Protein AF-A0A950WX39-F1 (afdb_monomer_lite)

pLDDT: mean 79.51, std 13.78, range [38.25, 97.81]

Sequence (120 aa):
MPGRAPGLHLADAGKEQAAAAAERLAKVKNVAAVYASPLERTRETVARTRRAAFAGDHYWGRPAPGFGDPGARVLILGLAPAAHGANRTGRVFTGDRSGDFLYAALHRRGLAALPTSTAR

Foldseek 3Di:
DPLVPPPDDDDPVRVVVVVVVVVVVVPDPPDPDDDDDRFVVLQVLLVPPDDPVCPVADWQSGDQDADDDPPDPDDDDDDDDDNQACRRQSHPLERDPSVLVVLLVCVVVVNHPDNHHYHD

Secondary structure (DSSP, 8-state):
-GGG-TT----HHHHHHHHHHHHHHTT-TT--------THHHHHHHHHH--GGGTTS----SPPPP-S-TT-S-----SS--TTTHHHHSSTT-SSHHHHHHHHHHHHTTS-SSS-----

Structure (mmCIF, N/CA/C/O backbone):
data_AF-A0A950WX39-F1
#
_entry.id   AF-A0A950WX39-F1
#
loop_
_atom_site.group_PDB
_atom_site.id
_atom_site.type_symbol
_atom_site.label_atom_id
_atom_site.label_alt_id
_atom_site.label_comp_id
_atom_site.label_asym_id
_atom_site.label_entity_id
_atom_site.label_seq_id
_atom_site.pdbx_PDB_ins_code
_atom_site.Cartn_x
_atom_site.Cartn_y
_atom_site.Cartn_z
_atom_site.occupancy
_atom_site.B_iso_or_equiv
_atom_site.auth_seq_id
_atom_site.auth_comp_id
_atom_site.auth_asym_id
_atom_site.auth_atom_id
_atom_site.pdbx_PDB_model_num
ATOM 1 N N . MET A 1 1 ? -10.837 -20.622 -12.554 1.00 38.25 1 MET A N 1
ATOM 2 C CA . MET A 1 1 ? -10.680 -19.169 -12.313 1.00 38.25 1 MET A CA 1
ATOM 3 C C . MET A 1 1 ? -9.251 -18.896 -11.848 1.00 38.25 1 MET A C 1
ATOM 5 O O . MET A 1 1 ? -8.796 -19.644 -10.990 1.00 38.25 1 MET A O 1
ATOM 9 N N . PRO A 1 2 ? -8.550 -17.888 -12.396 1.00 41.47 2 PRO A N 1
ATOM 10 C CA . PRO A 1 2 ? -7.083 -17.843 -12.427 1.00 41.47 2 PRO A CA 1
ATOM 11 C C . PRO A 1 2 ? -6.349 -17.775 -11.091 1.00 41.47 2 PRO A C 1
ATOM 13 O O . PRO A 1 2 ? -5.357 -18.457 -10.979 1.00 41.47 2 PRO A O 1
ATOM 16 N N . GLY A 1 3 ? -6.826 -17.105 -10.034 1.00 42.34 3 GLY A N 1
ATOM 17 C CA . GLY A 1 3 ? -6.150 -17.234 -8.721 1.00 42.34 3 GLY A CA 1
ATOM 18 C C . GLY A 1 3 ? -6.692 -18.340 -7.822 1.00 42.34 3 GLY A C 1
ATOM 19 O O . GLY A 1 3 ? -6.656 -18.236 -6.600 1.00 42.34 3 GLY A O 1
ATOM 20 N N . ARG A 1 4 ? -7.205 -19.395 -8.457 1.00 46.38 4 ARG A N 1
ATOM 21 C CA . ARG A 1 4 ? -7.122 -20.774 -7.967 1.00 46.38 4 ARG A CA 1
ATOM 22 C C . ARG A 1 4 ? -6.182 -21.587 -8.868 1.00 46.38 4 ARG A C 1
ATOM 24 O O . ARG A 1 4 ? -6.397 -22.788 -9.018 1.00 46.38 4 ARG A O 1
ATOM 31 N N . ALA A 1 5 ? -5.225 -20.936 -9.543 1.00 49.69 5 ALA A N 1
ATOM 32 C CA . ALA A 1 5 ? -4.236 -21.632 -10.350 1.00 49.69 5 ALA A CA 1
ATOM 33 C C . ALA A 1 5 ? -3.553 -22.683 -9.467 1.00 49.69 5 ALA A C 1
ATOM 35 O O . ALA A 1 5 ? -3.070 -22.349 -8.378 1.00 49.69 5 ALA A O 1
ATOM 36 N N . PRO A 1 6 ? -3.550 -23.955 -9.892 1.00 50.12 6 PRO A N 1
ATOM 37 C CA . PRO A 1 6 ? -2.869 -25.000 -9.151 1.00 50.12 6 PRO A CA 1
ATOM 38 C C . PRO A 1 6 ? -1.402 -24.614 -8.930 1.00 50.12 6 PRO A C 1
ATOM 40 O O . PRO A 1 6 ? -0.713 -24.229 -9.872 1.00 50.12 6 PRO A O 1
ATOM 43 N N . GLY A 1 7 ? -0.930 -24.701 -7.684 1.00 57.69 7 GLY A N 1
ATOM 44 C CA . GLY A 1 7 ? 0.476 -24.475 -7.338 1.00 57.69 7 GLY A CA 1
ATOM 45 C C . GLY A 1 7 ? 0.863 -23.041 -6.974 1.00 57.69 7 GLY A C 1
ATOM 46 O O . GLY A 1 7 ? 2.022 -22.826 -6.617 1.00 57.69 7 GLY A O 1
ATOM 47 N N . LEU A 1 8 ? -0.061 -22.066 -6.996 1.00 52.03 8 LEU A N 1
ATOM 48 C CA . LEU A 1 8 ? 0.227 -20.723 -6.492 1.00 52.03 8 LEU A CA 1
ATOM 49 C C . LEU A 1 8 ? -0.364 -20.476 -5.103 1.00 52.03 8 LEU A C 1
ATOM 51 O O . LEU A 1 8 ? -1.564 -20.269 -4.931 1.00 52.03 8 LEU A O 1
ATOM 55 N N . HIS A 1 9 ? 0.514 -20.452 -4.103 1.00 65.50 9 HIS A N 1
ATOM 56 C CA . HIS A 1 9 ? 0.145 -20.279 -2.703 1.00 65.50 9 HIS A CA 1
ATOM 57 C C . HIS A 1 9 ? 0.761 -19.009 -2.117 1.00 65.50 9 HIS A C 1
ATOM 59 O O . HIS A 1 9 ? 1.808 -18.532 -2.561 1.00 65.50 9 HIS A O 1
ATOM 65 N N . LEU A 1 10 ? 0.105 -18.459 -1.093 1.00 65.06 10 LEU A N 1
ATOM 66 C CA . LEU A 1 10 ? 0.738 -17.470 -0.228 1.00 65.06 10 LEU A CA 1
ATOM 67 C C . LEU A 1 10 ? 2.012 -18.080 0.373 1.00 65.06 10 LEU A C 1
ATOM 69 O O . LEU A 1 10 ? 1.999 -19.236 0.801 1.00 65.06 10 LEU A O 1
ATOM 73 N N . ALA A 1 11 ? 3.086 -17.293 0.437 1.00 68.62 11 ALA A N 1
ATOM 74 C CA . ALA A 1 11 ? 4.215 -17.604 1.312 1.00 68.62 11 ALA A CA 1
ATOM 75 C C . ALA A 1 11 ? 3.742 -17.629 2.777 1.00 68.62 11 ALA A C 1
ATOM 77 O O . ALA A 1 11 ? 2.691 -17.063 3.083 1.00 68.62 11 ALA A O 1
ATOM 78 N N . ASP A 1 12 ? 4.508 -18.228 3.687 1.00 79.00 12 ASP A N 1
ATOM 79 C CA . ASP A 1 12 ? 4.072 -18.399 5.082 1.00 79.00 12 ASP A CA 1
ATOM 80 C C . ASP A 1 12 ? 3.764 -17.063 5.774 1.00 79.00 12 ASP A C 1
ATOM 82 O O . ASP A 1 12 ? 2.671 -16.898 6.311 1.00 79.00 12 ASP A O 1
ATOM 86 N N . ALA A 1 13 ? 4.608 -16.045 5.576 1.00 72.25 13 ALA A N 1
ATOM 87 C CA . ALA A 1 13 ? 4.321 -14.677 6.020 1.00 72.25 13 ALA A CA 1
ATOM 88 C C . ALA A 1 13 ? 3.004 -14.114 5.440 1.00 72.25 13 ALA A C 1
ATOM 90 O O . ALA A 1 13 ? 2.274 -13.382 6.104 1.00 72.25 13 ALA A O 1
ATOM 91 N N . GLY A 1 14 ? 2.663 -14.468 4.197 1.00 71.00 14 GLY A N 1
ATOM 92 C CA . GLY A 1 14 ? 1.397 -14.073 3.575 1.00 71.00 14 GLY A CA 1
ATOM 93 C C . GLY A 1 14 ? 0.188 -14.785 4.188 1.00 71.00 14 GLY A C 1
ATOM 94 O O . GLY A 1 14 ? -0.875 -14.178 4.316 1.00 71.00 14 GLY A O 1
ATOM 95 N N . LYS A 1 15 ? 0.342 -16.052 4.598 1.00 76.06 15 LYS A N 1
ATOM 96 C CA . LYS A 1 15 ? -0.702 -16.805 5.310 1.00 76.06 15 LYS A CA 1
ATOM 97 C C . LYS A 1 15 ? -0.948 -16.214 6.698 1.00 76.06 15 LYS A C 1
ATOM 99 O O . LYS A 1 15 ? -2.102 -16.002 7.059 1.00 76.06 15 LYS A O 1
ATOM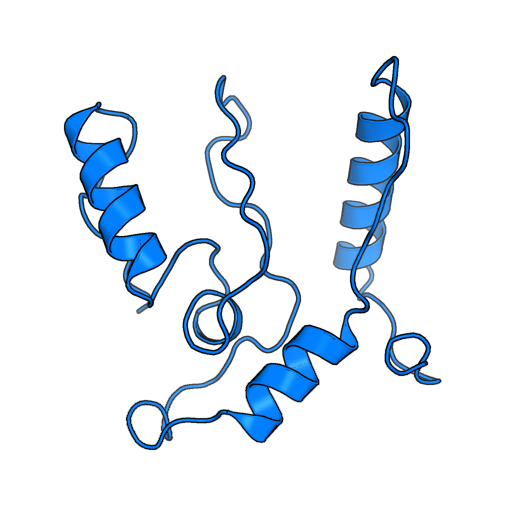 104 N N . GLU A 1 16 ? 0.114 -15.886 7.432 1.00 81.06 16 GLU A N 1
ATOM 105 C CA . GLU A 1 16 ? 0.030 -15.233 8.747 1.00 81.06 16 GLU A CA 1
ATOM 106 C C . GLU A 1 16 ? -0.671 -13.873 8.661 1.00 81.06 16 GLU A C 1
ATOM 108 O O . GLU A 1 16 ? -1.588 -13.582 9.429 1.00 81.06 16 GLU A O 1
ATOM 113 N N . GLN A 1 17 ? -0.307 -13.054 7.669 1.00 76.31 17 GLN A N 1
ATOM 114 C CA . GLN A 1 17 ? -0.963 -11.769 7.418 1.00 76.31 17 GLN A CA 1
ATOM 115 C C . GLN A 1 17 ? -2.452 -11.934 7.093 1.00 76.31 17 GLN A C 1
ATOM 117 O O . GLN A 1 17 ? -3.280 -11.179 7.609 1.00 76.31 17 GLN A O 1
ATOM 122 N N . ALA A 1 18 ? -2.806 -12.922 6.265 1.00 77.38 18 ALA A N 1
ATOM 123 C CA . ALA A 1 18 ? -4.196 -13.213 5.926 1.00 77.38 18 ALA A CA 1
ATOM 124 C C . ALA A 1 18 ? -5.004 -13.668 7.153 1.00 77.38 18 ALA A C 1
ATOM 126 O O . ALA A 1 18 ? -6.121 -13.189 7.355 1.00 77.38 18 ALA A O 1
ATOM 127 N N . ALA A 1 19 ? -4.432 -14.528 8.002 1.00 82.75 19 ALA A N 1
ATOM 128 C CA . ALA A 1 19 ? -5.058 -14.968 9.247 1.00 82.75 19 ALA A CA 1
ATOM 129 C C . ALA A 1 19 ? -5.297 -13.789 10.202 1.00 82.75 19 ALA A C 1
ATOM 131 O O . ALA A 1 19 ? -6.415 -13.574 10.669 1.00 82.75 19 ALA A O 1
ATOM 132 N N . ALA A 1 20 ? -4.286 -12.944 10.400 1.00 83.19 20 ALA A N 1
ATOM 133 C CA . ALA A 1 20 ? -4.404 -11.775 11.261 1.00 83.19 20 ALA A CA 1
ATOM 134 C C . ALA A 1 20 ? -5.416 -10.744 10.716 1.00 83.19 20 ALA A C 1
ATOM 136 O O . ALA A 1 20 ? -6.060 -10.026 11.484 1.00 83.19 20 ALA A O 1
ATOM 137 N N . ALA A 1 21 ? -5.562 -10.620 9.393 1.00 81.75 21 ALA A N 1
ATOM 138 C CA . ALA A 1 21 ? -6.609 -9.795 8.791 1.00 81.75 21 ALA A CA 1
ATOM 139 C C . ALA A 1 21 ? -8.004 -10.384 9.056 1.00 81.75 21 ALA A C 1
ATOM 141 O O . ALA A 1 21 ? -8.910 -9.648 9.448 1.00 81.75 21 ALA A O 1
ATOM 142 N N . ALA A 1 22 ? -8.161 -11.703 8.913 1.00 81.75 22 ALA A N 1
ATOM 143 C CA . ALA A 1 22 ? -9.415 -12.399 9.184 1.00 81.75 22 ALA A CA 1
ATOM 144 C C . ALA A 1 22 ? -9.858 -12.245 10.650 1.00 81.75 22 ALA A C 1
ATOM 146 O O . ALA A 1 22 ? -11.008 -11.889 10.898 1.00 81.75 22 ALA A O 1
ATOM 147 N N . GLU A 1 23 ? -8.950 -12.406 11.618 1.00 89.56 23 GLU A N 1
ATOM 148 C CA . GLU A 1 23 ? -9.256 -12.219 13.046 1.00 89.56 23 GLU A CA 1
ATOM 149 C C . GLU A 1 23 ? -9.737 -10.803 13.382 1.00 89.56 23 GLU A C 1
ATOM 151 O O . GLU A 1 23 ? -10.594 -10.611 14.247 1.00 89.56 23 GLU A O 1
ATOM 156 N N . ARG A 1 24 ? -9.185 -9.787 12.708 1.00 86.50 24 ARG A N 1
ATOM 157 C CA . ARG A 1 24 ? -9.615 -8.394 12.883 1.00 86.50 24 ARG A CA 1
ATOM 158 C C . ARG A 1 24 ? -10.983 -8.160 12.255 1.00 86.50 24 ARG A C 1
ATOM 160 O O . ARG A 1 24 ? -11.842 -7.562 12.896 1.00 86.50 24 ARG A O 1
ATOM 167 N N . LEU A 1 25 ? -11.195 -8.660 11.036 1.00 83.69 25 LEU A N 1
ATOM 168 C CA . LEU A 1 25 ? -12.468 -8.541 10.324 1.00 83.69 25 LEU A CA 1
ATOM 169 C C . LEU A 1 25 ? -13.607 -9.260 11.056 1.00 83.69 25 LEU A C 1
ATOM 171 O O . LEU A 1 25 ? -14.714 -8.735 11.097 1.00 83.69 25 LEU A O 1
ATOM 175 N N . ALA A 1 26 ? -13.334 -10.394 11.706 1.00 86.25 26 ALA A N 1
ATOM 176 C CA . ALA A 1 26 ? -14.321 -11.142 12.488 1.00 86.25 26 ALA A CA 1
ATOM 177 C C . ALA A 1 26 ? -14.909 -10.341 13.666 1.00 86.25 26 ALA A C 1
ATOM 179 O O . ALA A 1 26 ? -16.011 -10.631 14.127 1.00 86.25 26 ALA A O 1
ATOM 180 N N . LYS A 1 27 ? -14.193 -9.320 14.153 1.00 90.19 27 LYS A N 1
ATOM 181 C CA . LYS A 1 27 ? -14.650 -8.440 15.242 1.00 90.19 27 LYS A CA 1
ATOM 182 C C . LYS A 1 27 ? -15.511 -7.275 14.737 1.00 90.19 27 LYS A C 1
ATOM 184 O O . LYS A 1 27 ? -16.107 -6.565 15.548 1.00 90.19 27 LYS A O 1
ATOM 189 N N . VAL A 1 28 ? -15.580 -7.056 13.422 1.00 88.38 28 VAL A N 1
ATOM 190 C CA . VAL A 1 28 ? -16.356 -5.970 12.812 1.00 88.38 28 VAL A CA 1
ATOM 191 C C . VA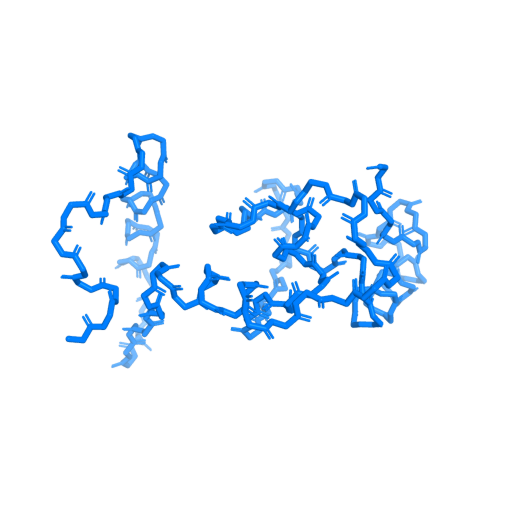L A 1 28 ? -17.822 -6.392 12.710 1.00 88.38 28 VAL A C 1
ATOM 193 O O . VAL A 1 28 ? -18.161 -7.366 12.043 1.00 88.38 28 VAL A O 1
ATOM 196 N N . LYS A 1 29 ? -18.714 -5.645 13.367 1.00 90.19 29 LYS A N 1
ATOM 197 C CA . LYS A 1 29 ? -20.165 -5.853 13.251 1.00 90.19 29 LYS A CA 1
ATOM 198 C C . LYS A 1 29 ? -20.675 -5.280 11.921 1.00 90.19 29 LYS A C 1
ATOM 200 O O . LYS A 1 29 ? -20.186 -4.246 11.477 1.00 90.19 29 LYS A O 1
ATOM 205 N N . ASN A 1 30 ? -21.693 -5.917 11.334 1.00 88.69 30 ASN A N 1
ATOM 206 C CA . ASN A 1 30 ? -22.392 -5.480 10.111 1.00 88.69 30 ASN A CA 1
ATOM 207 C C . ASN A 1 30 ? -21.570 -5.542 8.804 1.00 88.69 30 ASN A C 1
ATOM 209 O O . ASN A 1 30 ? -21.688 -4.664 7.949 1.00 88.69 30 ASN A O 1
ATOM 213 N N . VAL A 1 31 ? -20.758 -6.585 8.610 1.00 81.56 31 VAL A N 1
ATOM 214 C CA . VAL A 1 31 ? -20.096 -6.843 7.318 1.00 81.56 31 VAL A CA 1
ATOM 215 C C . VAL A 1 31 ? -21.039 -7.624 6.398 1.00 81.56 31 VAL A C 1
ATOM 217 O O . VAL A 1 31 ? -21.350 -8.778 6.672 1.00 81.56 31 VAL A O 1
ATOM 220 N N . ALA A 1 32 ? -21.479 -7.008 5.297 1.00 82.81 32 ALA A N 1
ATOM 221 C CA . ALA A 1 32 ? -22.370 -7.655 4.326 1.00 82.81 32 ALA A CA 1
ATOM 222 C C . ALA A 1 32 ? -21.646 -8.677 3.429 1.00 82.81 32 ALA A C 1
ATOM 224 O O . ALA A 1 32 ? -22.212 -9.709 3.080 1.00 82.81 32 ALA A O 1
ATOM 225 N N . ALA A 1 33 ? -20.395 -8.398 3.050 1.00 77.69 33 ALA A N 1
ATOM 226 C CA . ALA A 1 33 ? -19.558 -9.304 2.269 1.00 77.69 33 ALA A CA 1
ATOM 227 C C . ALA A 1 33 ? -18.072 -8.938 2.399 1.00 77.69 33 ALA A C 1
ATOM 229 O O . ALA A 1 33 ? -17.723 -7.774 2.594 1.00 77.69 33 ALA A O 1
ATOM 230 N N . VAL A 1 34 ? -17.199 -9.931 2.216 1.00 71.88 34 VAL A N 1
ATOM 231 C CA . VAL A 1 34 ? -15.755 -9.742 2.027 1.00 71.88 34 VAL A CA 1
ATOM 232 C C . VAL A 1 34 ? -15.402 -10.243 0.633 1.00 71.88 34 VAL A C 1
ATOM 234 O O . VAL A 1 34 ? -15.620 -11.410 0.316 1.00 71.88 34 VAL A O 1
ATOM 237 N N . TYR A 1 35 ? -14.855 -9.362 -0.204 1.00 62.69 35 TYR A N 1
ATOM 238 C CA . TYR A 1 35 ? -14.404 -9.712 -1.547 1.00 62.69 35 TYR A CA 1
ATOM 239 C C . TYR A 1 35 ? -12.894 -9.512 -1.654 1.00 62.69 35 TYR A C 1
ATOM 241 O O . TYR A 1 35 ? -12.389 -8.416 -1.422 1.00 62.69 35 TYR A O 1
ATOM 249 N N . ALA A 1 36 ? -12.173 -10.567 -2.027 1.00 68.00 36 ALA A N 1
ATOM 250 C CA . ALA A 1 36 ? -10.740 -10.514 -2.284 1.00 68.00 36 ALA A CA 1
ATOM 251 C C . ALA A 1 36 ? -10.472 -10.944 -3.727 1.00 68.00 36 ALA A C 1
ATOM 253 O O . ALA A 1 36 ? -10.891 -12.020 -4.160 1.00 68.00 36 ALA A O 1
ATOM 254 N N . SER A 1 37 ? -9.775 -10.099 -4.491 1.00 57.38 37 SER A N 1
ATOM 255 C CA . SER A 1 37 ? -9.357 -10.475 -5.840 1.00 57.38 37 SER A CA 1
ATOM 256 C C . SER A 1 37 ? -8.222 -11.503 -5.773 1.00 57.38 37 SER A C 1
ATOM 258 O O . SER A 1 37 ? -7.340 -11.356 -4.922 1.00 57.38 37 SER A O 1
ATOM 260 N N . PRO A 1 38 ? -8.173 -12.492 -6.676 1.00 62.59 38 PRO A N 1
ATOM 261 C CA . PRO A 1 38 ? -7.148 -13.522 -6.611 1.00 62.59 38 PRO A CA 1
ATOM 262 C C . PRO A 1 38 ? -5.739 -12.973 -6.904 1.00 62.59 38 PRO A C 1
ATOM 264 O O . PRO A 1 38 ? -5.586 -12.067 -7.724 1.00 62.59 38 PRO A O 1
ATOM 267 N N . LEU A 1 39 ? -4.712 -13.551 -6.268 1.00 58.53 39 LEU A N 1
ATOM 268 C CA . LEU A 1 39 ? -3.305 -13.123 -6.357 1.00 58.53 39 LEU A CA 1
ATOM 269 C C . LEU A 1 39 ? -2.763 -13.081 -7.794 1.00 58.53 39 LEU A C 1
ATOM 271 O O . LEU A 1 39 ? -1.994 -12.181 -8.117 1.00 58.53 39 LEU A O 1
ATOM 275 N N . GLU A 1 40 ? -3.198 -13.993 -8.671 1.00 58.97 40 GLU A N 1
ATOM 276 C CA . GLU A 1 40 ? -2.836 -14.015 -10.099 1.00 58.97 40 GLU A CA 1
ATOM 277 C C . GLU A 1 40 ? -3.113 -12.682 -10.802 1.00 58.97 40 GLU A C 1
ATOM 279 O O . GLU A 1 40 ? -2.345 -12.271 -11.668 1.00 58.97 40 GLU A O 1
ATOM 284 N N . ARG A 1 41 ? -4.179 -11.966 -10.408 1.00 61.44 41 ARG A N 1
ATOM 285 C CA . ARG A 1 41 ? -4.607 -10.740 -11.093 1.00 61.44 41 ARG A CA 1
ATOM 286 C C . ARG A 1 41 ? -3.517 -9.667 -11.051 1.00 61.44 41 ARG A C 1
ATOM 288 O O . ARG A 1 41 ? -3.388 -8.901 -12.004 1.00 61.44 41 ARG A O 1
ATOM 295 N N . THR A 1 42 ? -2.702 -9.614 -9.992 1.00 62.00 42 THR A N 1
ATOM 296 C CA . THR A 1 42 ? -1.567 -8.676 -9.928 1.00 62.00 42 THR A CA 1
ATOM 297 C C . THR A 1 42 ? -0.461 -9.070 -10.908 1.00 62.00 42 THR A C 1
ATOM 299 O O . THR A 1 42 ? 0.068 -8.202 -11.601 1.00 62.00 42 THR A O 1
ATOM 302 N N . ARG A 1 43 ? -0.169 -10.369 -11.053 1.00 61.16 43 ARG A N 1
ATOM 303 C CA . ARG A 1 43 ? 0.844 -10.900 -11.983 1.00 61.16 43 ARG A CA 1
ATOM 304 C C . ARG A 1 43 ? 0.429 -10.791 -13.444 1.00 61.16 43 ARG A C 1
ATOM 306 O O . ARG A 1 43 ? 1.226 -10.340 -14.259 1.00 61.16 43 ARG A O 1
ATOM 313 N N . GLU A 1 44 ? -0.813 -11.133 -13.766 1.00 64.50 44 GLU A N 1
ATOM 314 C CA . GLU A 1 44 ? -1.375 -11.021 -15.117 1.00 64.50 44 GLU A CA 1
ATOM 315 C C . GLU A 1 44 ? -1.430 -9.563 -15.579 1.00 64.50 44 GLU A C 1
ATOM 317 O O . GLU A 1 44 ? -1.065 -9.255 -16.716 1.00 64.50 44 GLU A O 1
ATOM 322 N N . THR A 1 45 ? -1.822 -8.652 -14.677 1.00 62.88 45 THR A N 1
ATOM 323 C CA . THR A 1 45 ? -1.809 -7.212 -14.955 1.00 62.88 45 THR A CA 1
ATOM 324 C C . THR A 1 45 ? -0.392 -6.762 -15.292 1.00 62.88 45 THR A C 1
ATOM 326 O O . THR A 1 45 ? -0.194 -6.142 -16.332 1.00 62.88 45 THR A O 1
ATOM 329 N N . VAL A 1 46 ? 0.609 -7.110 -14.474 1.00 63.72 46 VAL A N 1
ATOM 330 C CA . VAL A 1 46 ? 2.014 -6.745 -14.728 1.00 63.72 46 VAL A CA 1
ATOM 331 C C . VAL A 1 46 ? 2.528 -7.338 -16.037 1.00 63.72 46 VAL A C 1
ATOM 333 O O . VAL A 1 46 ? 3.096 -6.606 -16.843 1.00 63.72 46 VAL A O 1
ATOM 336 N N . ALA A 1 47 ? 2.313 -8.635 -16.272 1.00 61.28 47 ALA A N 1
ATOM 337 C CA . ALA A 1 47 ? 2.820 -9.339 -17.449 1.00 61.28 47 ALA A CA 1
ATOM 338 C C . ALA A 1 47 ? 2.290 -8.749 -18.764 1.00 61.28 47 ALA A C 1
ATOM 340 O O . ALA A 1 47 ? 3.034 -8.662 -19.736 1.00 61.28 47 ALA A O 1
ATOM 341 N N . ARG A 1 48 ? 1.028 -8.298 -18.790 1.00 59.84 48 ARG A N 1
ATOM 342 C CA . ARG A 1 48 ? 0.402 -7.729 -19.994 1.00 59.84 48 ARG A CA 1
ATOM 343 C C . ARG A 1 48 ? 0.645 -6.239 -20.201 1.00 59.84 48 ARG A C 1
ATOM 345 O O . ARG A 1 48 ? 0.488 -5.767 -21.321 1.00 59.84 48 ARG A O 1
ATOM 352 N N . THR A 1 49 ? 0.972 -5.490 -19.150 1.00 61.50 49 THR A N 1
ATOM 353 C CA . THR A 1 49 ? 0.986 -4.018 -19.220 1.00 61.50 49 THR A CA 1
ATOM 354 C C . THR A 1 49 ? 2.369 -3.394 -19.143 1.00 61.50 49 THR A C 1
ATOM 356 O O . THR A 1 49 ? 2.442 -2.171 -19.216 1.00 61.50 49 THR A O 1
ATOM 359 N N . ARG A 1 50 ? 3.465 -4.171 -19.021 1.00 67.69 50 ARG A N 1
ATOM 360 C CA . ARG A 1 50 ? 4.833 -3.620 -18.911 1.00 67.69 50 ARG A CA 1
ATOM 361 C C . ARG A 1 50 ? 5.067 -2.501 -19.930 1.00 67.69 50 ARG A C 1
ATOM 363 O O . ARG A 1 50 ? 5.000 -2.707 -21.138 1.00 67.69 50 ARG A O 1
ATOM 370 N N . ARG A 1 51 ? 5.348 -1.304 -19.416 1.00 76.56 51 ARG A N 1
ATOM 371 C CA . ARG A 1 51 ? 5.650 -0.122 -20.225 1.00 76.56 51 ARG A CA 1
ATOM 372 C C . ARG A 1 51 ? 7.142 -0.050 -20.508 1.00 76.56 51 ARG A C 1
ATOM 374 O O . ARG A 1 51 ? 7.937 -0.272 -19.601 1.00 76.56 51 ARG A O 1
ATOM 381 N N . ALA A 1 52 ? 7.501 0.363 -21.725 1.00 78.38 52 ALA A N 1
ATOM 382 C CA . ALA A 1 52 ? 8.892 0.577 -22.134 1.00 78.38 52 ALA A CA 1
ATOM 383 C C . ALA A 1 52 ? 9.652 1.521 -21.182 1.00 78.38 52 ALA A C 1
ATOM 385 O O . ALA A 1 52 ? 10.803 1.263 -20.852 1.00 78.38 52 ALA A O 1
ATOM 386 N N . ALA A 1 53 ? 8.972 2.546 -20.654 1.00 81.12 53 ALA A N 1
ATOM 387 C CA . ALA A 1 53 ? 9.526 3.480 -19.669 1.00 81.12 53 ALA A CA 1
ATOM 388 C C . ALA A 1 53 ? 9.997 2.821 -18.355 1.00 81.12 53 ALA A C 1
ATOM 390 O O . ALA A 1 53 ? 10.736 3.441 -17.604 1.00 81.12 53 ALA A O 1
ATOM 391 N N . PHE A 1 54 ? 9.571 1.585 -18.077 1.00 81.19 54 PHE A N 1
ATOM 392 C CA . PHE A 1 54 ? 9.931 0.811 -16.885 1.00 81.19 54 PHE A CA 1
ATOM 393 C C . PHE A 1 54 ? 10.540 -0.548 -17.262 1.00 81.19 54 PHE A C 1
ATOM 395 O O . PHE A 1 54 ? 10.422 -1.507 -16.504 1.00 81.19 54 PHE A O 1
ATOM 402 N N . ALA A 1 55 ? 11.111 -0.682 -18.464 1.00 80.31 55 ALA A N 1
ATOM 403 C CA . ALA A 1 55 ? 11.619 -1.964 -18.955 1.00 80.31 55 ALA A CA 1
ATOM 404 C C . ALA A 1 55 ? 12.795 -2.505 -18.120 1.00 80.31 55 ALA A C 1
ATOM 406 O O . ALA A 1 55 ? 12.943 -3.720 -18.009 1.00 80.31 55 ALA A O 1
ATOM 407 N N . GLY A 1 56 ? 13.594 -1.612 -17.525 1.00 81.69 56 GLY A N 1
ATOM 408 C CA . GLY A 1 56 ? 14.701 -1.962 -16.629 1.00 81.69 56 GLY A CA 1
ATOM 409 C C . GLY A 1 56 ? 14.294 -2.185 -15.170 1.00 81.69 56 GLY A C 1
ATOM 410 O O . GLY A 1 56 ? 15.115 -2.636 -14.376 1.00 81.69 56 GLY A O 1
ATOM 411 N N . ASP A 1 57 ? 13.044 -1.893 -14.803 1.00 83.06 57 ASP A N 1
ATOM 412 C CA . ASP A 1 57 ? 12.594 -1.989 -13.417 1.00 83.06 57 ASP A CA 1
ATOM 413 C C . ASP A 1 57 ? 12.327 -3.448 -13.035 1.00 83.06 57 ASP A C 1
ATOM 415 O O . ASP A 1 57 ? 11.634 -4.193 -13.740 1.00 83.06 57 ASP A O 1
ATOM 419 N N . HIS A 1 58 ? 12.780 -3.842 -11.846 1.00 83.31 58 HIS A N 1
ATOM 420 C CA . HIS A 1 58 ? 12.346 -5.092 -11.241 1.00 83.31 58 HIS A CA 1
ATOM 421 C C . HIS A 1 58 ? 10.966 -4.906 -10.595 1.00 83.31 58 HIS A C 1
ATOM 423 O O . HIS A 1 58 ? 10.828 -4.279 -9.547 1.00 83.31 58 HIS A O 1
ATOM 429 N N . TYR A 1 59 ? 9.925 -5.470 -11.208 1.00 83.75 59 TYR A N 1
ATOM 430 C CA . TYR A 1 59 ? 8.559 -5.349 -10.693 1.00 83.75 59 TYR A CA 1
ATOM 431 C C . TYR A 1 59 ? 8.350 -6.184 -9.428 1.00 83.75 59 TYR A C 1
ATOM 433 O O . TYR A 1 59 ? 8.735 -7.352 -9.373 1.00 83.75 59 TYR A O 1
ATOM 441 N N . TRP A 1 60 ? 7.639 -5.612 -8.454 1.00 85.50 60 TRP A N 1
ATOM 442 C CA . TRP A 1 60 ? 7.193 -6.326 -7.258 1.00 85.50 60 TRP A CA 1
ATOM 443 C C . TRP A 1 60 ? 6.334 -7.559 -7.584 1.00 85.50 60 TRP A C 1
ATOM 445 O O . TRP A 1 60 ? 6.616 -8.651 -7.093 1.00 85.50 60 TRP A O 1
ATOM 455 N N . GLY A 1 61 ? 5.293 -7.412 -8.418 1.00 77.06 61 GLY A N 1
ATOM 456 C CA . GLY A 1 61 ? 4.503 -8.538 -8.951 1.00 77.06 61 GLY A CA 1
ATOM 457 C C . GLY A 1 61 ? 3.852 -9.456 -7.898 1.00 77.06 61 GLY A C 1
ATOM 458 O O . GLY A 1 61 ? 3.592 -10.634 -8.161 1.00 77.06 61 GLY A O 1
ATOM 459 N N . ARG A 1 62 ? 3.631 -8.940 -6.687 1.00 74.94 62 ARG A N 1
ATOM 460 C CA . ARG A 1 62 ? 3.084 -9.636 -5.511 1.00 74.94 62 ARG A CA 1
ATOM 461 C C . ARG A 1 62 ? 2.043 -8.728 -4.832 1.00 74.94 62 ARG A C 1
ATOM 463 O O . ARG A 1 62 ? 1.942 -7.555 -5.196 1.00 74.94 62 ARG A O 1
ATOM 470 N N . PRO A 1 63 ? 1.262 -9.212 -3.849 1.00 74.31 63 PRO A N 1
ATOM 471 C CA . PRO A 1 63 ? 0.435 -8.335 -3.019 1.00 74.31 63 PRO A CA 1
ATOM 472 C C . PRO A 1 63 ? 1.261 -7.208 -2.418 1.00 74.31 63 PRO A C 1
ATOM 474 O O . PRO A 1 63 ? 2.315 -7.465 -1.839 1.00 74.31 63 PRO A O 1
ATOM 477 N N . ALA A 1 64 ? 0.804 -5.969 -2.570 1.00 79.19 64 ALA A N 1
ATOM 478 C CA . ALA A 1 64 ? 1.417 -4.843 -1.886 1.00 79.19 64 ALA A CA 1
ATOM 479 C C . ALA A 1 64 ? 0.984 -4.881 -0.408 1.00 79.19 64 ALA A C 1
ATOM 481 O O . ALA A 1 64 ? -0.224 -4.853 -0.150 1.00 79.19 64 ALA A O 1
ATOM 482 N N . PRO A 1 65 ? 1.917 -4.976 0.555 1.00 81.75 65 PRO A N 1
ATOM 483 C CA . PRO A 1 65 ? 1.571 -4.904 1.966 1.00 81.75 65 PRO A CA 1
ATOM 484 C C . PRO A 1 65 ? 0.989 -3.528 2.313 1.00 81.75 65 PRO A C 1
ATOM 486 O O . PRO A 1 65 ? 1.275 -2.523 1.655 1.00 81.75 65 PRO A O 1
ATOM 489 N N . GLY A 1 66 ? 0.190 -3.482 3.382 1.00 84.94 66 GLY A N 1
ATOM 490 C CA . GLY A 1 66 ? -0.187 -2.214 4.002 1.00 84.94 66 GLY A CA 1
ATOM 491 C C . GLY A 1 66 ? 1.055 -1.442 4.459 1.00 84.94 66 GLY A C 1
ATOM 492 O O . GLY A 1 66 ? 2.069 -2.038 4.821 1.00 84.94 66 GLY A O 1
ATOM 493 N N . PHE A 1 67 ? 0.979 -0.114 4.431 1.00 88.44 67 PHE A N 1
ATOM 494 C CA . PHE A 1 67 ? 2.069 0.781 4.813 1.00 88.44 67 PHE A CA 1
ATOM 495 C C . PHE A 1 67 ? 1.527 1.908 5.692 1.00 88.44 67 PHE A C 1
ATOM 497 O O . PHE A 1 67 ? 0.478 2.472 5.383 1.00 88.44 67 PHE A O 1
ATOM 504 N N . GLY A 1 68 ? 2.252 2.248 6.755 1.00 89.81 68 GLY A N 1
ATOM 505 C CA . GLY A 1 68 ? 1.904 3.336 7.663 1.00 89.81 68 GLY A CA 1
ATOM 506 C C . GLY A 1 68 ? 2.266 3.027 9.111 1.00 89.81 68 GLY A C 1
ATOM 507 O O . GLY A 1 68 ? 2.891 2.009 9.405 1.00 89.81 68 GLY A O 1
ATOM 508 N N . ASP A 1 69 ? 1.860 3.925 10.002 1.00 88.25 69 ASP A N 1
ATOM 509 C CA . ASP A 1 69 ? 1.990 3.762 11.448 1.00 88.25 69 ASP A CA 1
ATOM 510 C C . ASP A 1 69 ? 0.991 2.699 11.960 1.00 88.25 69 ASP A C 1
ATOM 512 O O . ASP A 1 69 ? -0.215 2.853 11.743 1.00 88.25 69 ASP A O 1
ATOM 516 N N . PRO A 1 70 ? 1.439 1.633 12.650 1.00 85.56 70 PRO A N 1
ATOM 517 C CA . PRO A 1 70 ? 0.546 0.661 13.285 1.00 85.56 70 PRO A CA 1
ATOM 518 C C . PRO A 1 70 ? -0.435 1.273 14.302 1.00 85.56 70 PRO A C 1
ATOM 520 O O . PRO A 1 70 ? -1.485 0.684 14.556 1.00 85.56 70 PRO A O 1
ATOM 523 N N . GLY A 1 71 ? -0.107 2.437 14.876 1.00 83.44 71 GLY A N 1
ATOM 524 C CA . GLY A 1 71 ? -0.957 3.221 15.776 1.00 83.44 71 GLY A CA 1
ATOM 525 C C . GLY A 1 71 ? -1.862 4.244 15.076 1.00 83.44 71 GLY A C 1
ATOM 526 O O . GLY A 1 71 ? -2.518 5.039 15.754 1.00 83.44 71 GLY A O 1
ATOM 527 N N . ALA A 1 72 ? -1.912 4.255 13.738 1.00 86.94 72 ALA A N 1
ATOM 528 C CA . ALA A 1 72 ? -2.673 5.242 12.982 1.00 86.94 72 ALA A CA 1
ATOM 529 C C . ALA A 1 72 ? -4.167 5.242 13.348 1.00 86.94 72 ALA A C 1
ATOM 531 O O . ALA A 1 72 ? -4.835 4.211 13.416 1.00 86.94 72 ALA A O 1
ATOM 532 N N . ARG A 1 73 ? -4.724 6.447 13.513 1.00 87.75 73 ARG A N 1
ATOM 533 C CA . ARG A 1 73 ? -6.156 6.666 13.785 1.00 87.75 73 ARG A CA 1
ATOM 534 C C . ARG A 1 73 ? -7.014 6.747 12.520 1.00 87.75 73 ARG A 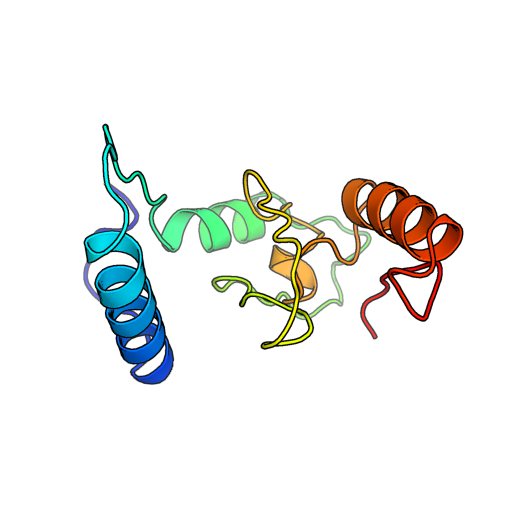C 1
ATOM 536 O O . ARG A 1 73 ? -8.235 6.802 12.622 1.00 87.75 73 ARG A O 1
ATOM 543 N N . VAL A 1 74 ? -6.382 6.775 11.348 1.00 84.25 74 VAL A N 1
ATOM 544 C CA . VAL A 1 74 ? -7.027 6.884 10.035 1.00 84.25 74 VAL A CA 1
ATOM 545 C C . VAL A 1 74 ? -6.487 5.782 9.131 1.00 84.25 74 VAL A C 1
ATOM 547 O O . VAL A 1 74 ? -5.274 5.626 9.005 1.00 84.25 74 VAL A O 1
ATOM 550 N N . LEU A 1 75 ? -7.392 5.048 8.480 1.00 87.38 75 LEU A N 1
ATOM 551 C CA . LEU A 1 75 ? -7.066 4.041 7.474 1.00 87.38 75 LEU A CA 1
ATOM 552 C C . LEU A 1 75 ? -7.481 4.545 6.091 1.00 87.38 75 LEU A C 1
ATOM 554 O O . LEU A 1 75 ? -8.638 4.903 5.878 1.00 87.38 75 LEU A O 1
ATOM 558 N N . ILE A 1 76 ? -6.546 4.522 5.143 1.00 88.56 76 ILE A N 1
ATOM 559 C CA . ILE A 1 76 ? -6.819 4.820 3.736 1.00 88.56 76 ILE A CA 1
ATOM 560 C C . ILE A 1 76 ? -6.816 3.504 2.972 1.00 88.56 76 ILE A C 1
ATOM 562 O O . ILE A 1 76 ? -5.770 2.880 2.789 1.00 88.56 76 ILE A O 1
ATOM 566 N N . LEU A 1 77 ? -8.000 3.081 2.536 1.00 86.38 77 LEU A N 1
ATOM 567 C CA . LEU A 1 77 ? -8.184 1.851 1.779 1.00 86.38 77 LEU A CA 1
ATOM 568 C C . LEU A 1 77 ? -8.312 2.171 0.288 1.00 86.38 77 LEU A C 1
ATOM 570 O O . LEU A 1 77 ? -9.251 2.839 -0.139 1.00 86.38 77 LEU A O 1
ATOM 574 N N . GLY A 1 78 ? -7.347 1.703 -0.502 1.00 81.19 78 GLY A N 1
ATOM 575 C CA . GLY A 1 78 ? -7.369 1.826 -1.960 1.00 81.19 78 GLY A CA 1
ATOM 576 C C . GLY A 1 78 ? -8.187 0.717 -2.620 1.00 81.19 78 GLY A C 1
ATOM 577 O O . GLY A 1 78 ? -8.380 -0.347 -2.039 1.00 81.19 78 GLY A O 1
ATOM 578 N N . LEU A 1 79 ? -8.629 0.951 -3.860 1.00 80.12 79 LEU A N 1
ATOM 579 C CA . LEU A 1 79 ? -9.420 -0.024 -4.618 1.00 80.12 79 LEU A CA 1
ATOM 580 C C . LEU A 1 79 ? -8.595 -1.253 -5.031 1.00 80.12 79 LEU A C 1
ATOM 582 O O . LEU A 1 79 ? -8.964 -2.387 -4.743 1.00 80.12 79 LEU A O 1
ATOM 586 N N . ALA A 1 80 ? -7.493 -1.027 -5.745 1.00 76.38 80 ALA A N 1
ATOM 587 C CA . ALA A 1 80 ? -6.579 -2.067 -6.197 1.00 76.38 80 ALA A CA 1
ATOM 588 C C . ALA A 1 80 ? -5.204 -1.457 -6.521 1.00 76.38 80 ALA A C 1
ATOM 590 O O . ALA A 1 80 ? -5.131 -0.281 -6.890 1.00 76.38 80 ALA A O 1
ATOM 591 N N . PRO A 1 81 ? -4.115 -2.238 -6.431 1.00 77.00 81 PRO A N 1
ATOM 592 C CA . PRO A 1 81 ? -2.802 -1.808 -6.896 1.00 77.00 81 PRO A CA 1
ATOM 593 C C . PRO A 1 81 ? -2.813 -1.406 -8.377 1.00 77.00 81 PRO A C 1
ATOM 595 O O . PRO A 1 81 ? -3.252 -2.176 -9.234 1.00 77.00 81 PRO A O 1
ATOM 598 N N . ALA A 1 82 ? -2.267 -0.231 -8.697 1.00 81.31 82 ALA A N 1
ATOM 599 C CA . ALA A 1 82 ? -2.027 0.147 -10.084 1.00 81.31 82 ALA A CA 1
ATOM 600 C C . ALA A 1 82 ? -0.914 -0.715 -10.697 1.00 81.31 82 ALA A C 1
ATOM 602 O O . ALA A 1 82 ? 0.090 -1.010 -10.043 1.00 81.31 82 ALA A O 1
ATOM 603 N N . ALA A 1 83 ? -1.056 -1.042 -11.985 1.00 79.31 83 ALA A N 1
ATOM 604 C CA . ALA A 1 83 ? -0.120 -1.876 -12.742 1.00 79.31 83 ALA A CA 1
ATOM 605 C C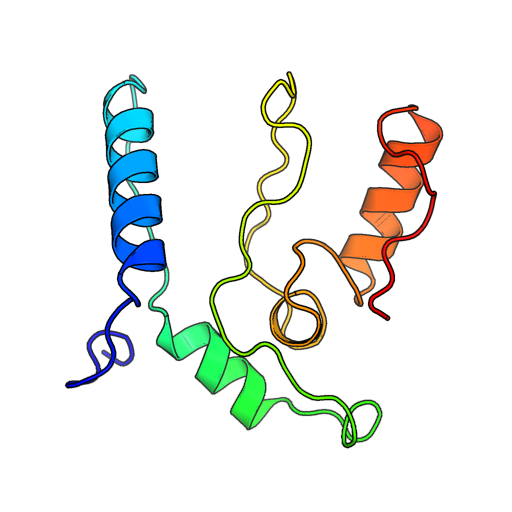 . ALA A 1 83 ? 1.347 -1.410 -12.661 1.00 79.31 83 ALA A C 1
ATOM 607 O O . ALA A 1 83 ? 2.249 -2.233 -12.520 1.00 79.31 83 ALA A O 1
ATOM 608 N N . HIS A 1 84 ? 1.571 -0.093 -12.705 1.00 84.88 84 HIS A N 1
ATOM 609 C CA . HIS A 1 84 ? 2.898 0.538 -12.648 1.00 84.88 84 HIS A CA 1
ATOM 610 C C . HIS A 1 84 ? 3.139 1.349 -11.372 1.00 84.88 84 HIS A C 1
ATOM 612 O O . HIS A 1 84 ? 4.162 2.022 -11.270 1.00 84.88 84 HIS A O 1
ATOM 618 N N . GLY A 1 85 ? 2.205 1.295 -10.424 1.00 88.19 85 GLY A N 1
ATOM 619 C CA . GLY A 1 85 ? 2.368 1.859 -9.091 1.00 88.19 85 GLY A CA 1
ATOM 620 C C . GLY A 1 85 ? 2.819 0.768 -8.135 1.00 88.19 85 GLY A C 1
ATOM 621 O O . GLY A 1 85 ? 3.869 0.162 -8.328 1.00 88.19 85 GLY A O 1
ATOM 622 N N . ALA A 1 86 ? 1.975 0.438 -7.162 1.00 88.06 86 ALA A N 1
ATOM 623 C CA . ALA A 1 86 ? 2.263 -0.571 -6.142 1.00 88.06 86 ALA A CA 1
ATOM 624 C C . ALA A 1 86 ? 2.638 -1.965 -6.697 1.00 88.06 86 ALA A C 1
ATOM 626 O O . ALA A 1 86 ? 3.436 -2.664 -6.078 1.00 88.06 86 ALA A O 1
ATOM 627 N N . ASN A 1 87 ? 2.147 -2.371 -7.877 1.00 85.94 87 ASN A N 1
ATOM 628 C CA . ASN A 1 87 ? 2.578 -3.635 -8.500 1.00 85.94 87 ASN A CA 1
ATOM 629 C C . ASN A 1 87 ? 4.014 -3.600 -9.047 1.00 85.94 87 ASN A C 1
ATOM 631 O O . ASN A 1 87 ? 4.624 -4.655 -9.227 1.00 85.94 87 ASN A O 1
ATOM 635 N N . ARG A 1 88 ? 4.550 -2.407 -9.319 1.00 88.25 88 ARG A N 1
ATOM 636 C CA . ARG A 1 88 ? 5.949 -2.193 -9.698 1.00 88.25 88 ARG A CA 1
ATOM 637 C C . ARG A 1 88 ? 6.804 -1.943 -8.462 1.00 88.25 88 ARG A C 1
ATOM 639 O O . ARG A 1 88 ? 7.806 -2.616 -8.287 1.00 88.25 88 ARG A O 1
ATOM 646 N N . THR A 1 89 ? 6.364 -1.037 -7.593 1.00 89.81 89 THR A N 1
ATOM 647 C CA . THR A 1 89 ? 7.151 -0.492 -6.478 1.00 89.81 89 THR A CA 1
ATOM 648 C C . THR A 1 89 ? 7.059 -1.291 -5.180 1.00 89.81 89 THR A C 1
ATOM 650 O O . THR A 1 89 ? 7.888 -1.117 -4.295 1.00 89.81 89 THR A O 1
ATOM 653 N N . GLY A 1 90 ? 6.034 -2.129 -5.021 1.00 87.88 90 GLY A N 1
ATOM 654 C CA . GLY A 1 90 ? 5.791 -2.898 -3.799 1.00 87.88 90 GLY A CA 1
ATOM 655 C C . GLY A 1 90 ? 5.229 -2.096 -2.626 1.00 87.88 90 GLY A C 1
ATOM 656 O O . GLY A 1 90 ? 4.954 -2.681 -1.583 1.00 87.88 90 GLY A O 1
ATOM 657 N N . ARG A 1 91 ? 4.996 -0.787 -2.782 1.00 90.69 91 ARG A N 1
ATOM 658 C CA . ARG A 1 91 ? 4.393 0.065 -1.747 1.00 90.69 91 ARG A CA 1
ATOM 659 C C . ARG A 1 91 ? 3.064 0.627 -2.240 1.00 90.69 91 ARG A C 1
ATOM 661 O O . ARG A 1 91 ? 2.979 1.158 -3.347 1.00 90.69 91 ARG A O 1
ATOM 668 N N . VAL A 1 92 ? 2.012 0.507 -1.427 1.00 90.50 92 VAL A N 1
ATOM 669 C CA . VAL A 1 92 ? 0.697 1.092 -1.738 1.00 90.50 92 VAL A CA 1
ATOM 670 C C . VAL A 1 92 ? 0.831 2.590 -2.038 1.00 90.50 92 VAL A C 1
ATOM 672 O O . VAL A 1 92 ? 1.673 3.271 -1.452 1.00 90.50 92 VAL A O 1
ATOM 675 N N . PHE A 1 93 ? 0.045 3.093 -2.995 1.00 93.12 93 PHE A N 1
ATOM 676 C CA . PHE A 1 93 ? 0.030 4.512 -3.387 1.00 93.12 93 PHE A CA 1
ATOM 677 C C . PHE A 1 93 ? 1.421 5.098 -3.715 1.00 93.12 93 PHE A C 1
ATOM 679 O O . PHE A 1 93 ? 1.762 6.200 -3.289 1.00 93.12 93 PHE A O 1
ATOM 686 N N . THR A 1 94 ? 2.262 4.345 -4.429 1.00 93.75 94 THR A N 1
ATOM 687 C CA . THR A 1 94 ? 3.650 4.733 -4.733 1.00 93.75 94 THR A CA 1
ATOM 688 C C . THR A 1 94 ? 3.982 4.492 -6.200 1.00 93.75 94 THR A C 1
ATOM 690 O O . THR A 1 94 ? 3.789 3.381 -6.699 1.00 93.75 94 THR A O 1
ATOM 693 N N . GLY A 1 95 ? 4.561 5.495 -6.867 1.00 90.62 95 GLY A N 1
ATOM 694 C CA . GLY A 1 95 ? 5.054 5.377 -8.245 1.00 90.62 95 GLY A CA 1
ATOM 695 C C . GLY A 1 95 ? 3.990 5.512 -9.338 1.00 90.62 95 GLY A C 1
ATOM 696 O O . GLY A 1 95 ? 4.229 5.076 -10.465 1.00 90.62 95 GLY A O 1
ATOM 697 N N . ASP A 1 96 ? 2.836 6.098 -9.013 1.00 90.06 96 ASP A N 1
ATOM 698 C CA . ASP A 1 96 ? 1.784 6.480 -9.955 1.00 90.06 96 ASP A CA 1
ATOM 699 C C . ASP A 1 96 ? 1.121 7.812 -9.544 1.00 90.06 96 ASP A C 1
ATOM 701 O O . ASP A 1 96 ? 1.299 8.294 -8.424 1.00 90.06 96 ASP A O 1
ATOM 705 N N . ARG A 1 97 ? 0.301 8.381 -10.441 1.00 90.00 97 ARG A N 1
ATOM 706 C CA . ARG A 1 97 ? -0.368 9.678 -10.223 1.00 90.00 97 ARG A CA 1
ATOM 707 C C . ARG A 1 97 ? -1.330 9.694 -9.032 1.00 90.00 97 ARG A C 1
ATOM 709 O O . ARG A 1 97 ? -1.574 10.756 -8.466 1.00 90.00 97 ARG A O 1
ATOM 716 N N . SER A 1 98 ? -1.917 8.549 -8.676 1.00 90.12 98 SER A N 1
ATOM 717 C CA . SER A 1 98 ? -2.829 8.475 -7.530 1.00 90.12 98 SER A CA 1
ATOM 718 C C . SER A 1 98 ? -2.062 8.627 -6.217 1.00 90.12 98 SER A C 1
ATOM 720 O O . SER A 1 98 ? -2.507 9.349 -5.326 1.00 90.12 98 SER A O 1
ATOM 722 N N . GLY A 1 99 ? -0.871 8.024 -6.139 1.00 92.81 99 GLY A N 1
ATOM 723 C CA . GLY A 1 99 ? 0.073 8.218 -5.046 1.00 92.81 99 GLY A CA 1
ATOM 724 C C . GLY A 1 99 ? 0.537 9.665 -4.929 1.00 92.81 99 GLY A C 1
ATOM 725 O O . GLY A 1 99 ? 0.505 10.219 -3.832 1.00 92.81 99 GLY A O 1
ATOM 726 N N . ASP A 1 100 ? 0.888 10.295 -6.054 1.00 94.62 100 ASP A N 1
ATOM 727 C CA . ASP A 1 100 ? 1.328 11.697 -6.082 1.00 94.62 100 ASP A CA 1
ATOM 728 C C . ASP A 1 100 ? 0.258 12.636 -5.511 1.00 94.62 100 ASP A C 1
ATOM 730 O O . ASP A 1 100 ? 0.534 13.452 -4.629 1.00 94.62 100 ASP A O 1
ATOM 734 N N . PHE A 1 101 ? -0.989 12.486 -5.966 1.00 95.44 101 PHE A N 1
ATOM 735 C CA . PHE A 1 101 ? -2.109 13.275 -5.460 1.00 95.44 101 PHE A CA 1
ATOM 736 C C . PHE A 1 101 ? -2.340 13.047 -3.960 1.00 95.44 101 PHE A C 1
ATOM 738 O O . PHE A 1 101 ? -2.490 14.008 -3.197 1.00 95.44 101 PHE A O 1
ATOM 745 N N . LEU A 1 102 ? -2.355 11.779 -3.535 1.00 95.00 102 LEU A N 1
ATOM 746 C CA . LEU A 1 102 ? -2.632 11.406 -2.154 1.00 95.00 102 LEU A CA 1
ATOM 747 C C . LEU A 1 102 ? -1.561 11.942 -1.198 1.00 95.00 102 LEU A C 1
ATOM 749 O O . LEU A 1 102 ? -1.898 12.622 -0.230 1.00 95.00 102 LEU A O 1
ATOM 753 N N . TYR A 1 103 ? -0.281 11.676 -1.462 1.00 96.31 103 TYR A N 1
ATOM 754 C CA . TYR A 1 103 ? 0.804 12.083 -0.566 1.00 96.31 103 TYR A CA 1
ATOM 755 C C . TYR A 1 103 ? 0.958 13.601 -0.492 1.00 96.31 103 TYR A C 1
ATOM 757 O O . TYR A 1 103 ? 1.180 14.132 0.598 1.00 96.31 103 TYR A O 1
ATOM 765 N N . ALA A 1 104 ? 0.721 14.316 -1.595 1.00 97.31 104 ALA A N 1
ATOM 766 C CA . ALA A 1 104 ? 0.691 15.772 -1.567 1.00 97.31 104 ALA A CA 1
ATOM 767 C C . ALA A 1 104 ? -0.426 16.295 -0.644 1.00 97.31 104 ALA A C 1
ATOM 769 O O . ALA A 1 104 ? -0.214 17.243 0.115 1.00 97.31 104 ALA A O 1
ATOM 770 N N . ALA A 1 105 ? -1.615 15.684 -0.679 1.00 97.19 105 ALA A N 1
ATOM 771 C CA . ALA A 1 105 ? -2.723 16.055 0.201 1.00 97.19 105 ALA A CA 1
ATOM 772 C C . ALA A 1 105 ? -2.450 15.711 1.674 1.00 97.19 105 ALA A C 1
ATOM 774 O O . ALA A 1 105 ? -2.701 16.546 2.543 1.00 97.19 105 ALA A O 1
ATOM 775 N N . LEU A 1 106 ? -1.903 14.524 1.954 1.00 95.94 106 LEU A N 1
ATOM 776 C CA . LEU A 1 106 ? -1.561 14.094 3.312 1.00 95.94 106 LEU A CA 1
ATOM 777 C C . LEU A 1 106 ? -0.483 14.981 3.932 1.00 95.94 106 LEU A C 1
ATOM 779 O O . LEU A 1 106 ? -0.635 15.415 5.072 1.00 95.94 106 LEU A O 1
ATOM 783 N N . HIS A 1 107 ? 0.557 15.325 3.173 1.00 97.31 107 HIS A N 1
ATOM 784 C CA . HIS A 1 107 ? 1.614 16.221 3.637 1.00 97.31 107 HIS A CA 1
ATOM 785 C C . HIS A 1 107 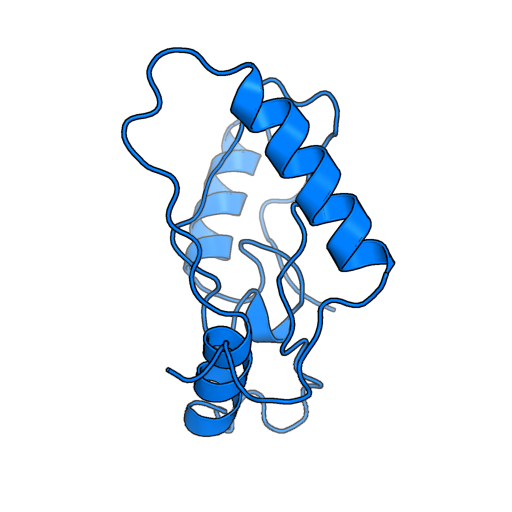? 1.076 17.618 3.967 1.00 97.31 107 HIS A C 1
ATOM 787 O O . HIS A 1 107 ? 1.359 18.147 5.038 1.00 97.31 107 HIS A O 1
ATOM 793 N N . ARG A 1 108 ? 0.205 18.191 3.118 1.00 97.81 108 ARG A N 1
ATOM 794 C CA . ARG A 1 108 ? -0.467 19.475 3.417 1.00 97.81 108 ARG A CA 1
ATOM 795 C C . ARG A 1 108 ? -1.302 19.448 4.702 1.00 97.81 108 ARG A C 1
ATOM 797 O O . ARG A 1 108 ? -1.612 20.503 5.242 1.00 97.81 108 ARG A O 1
ATOM 804 N N . ARG A 1 109 ? -1.702 18.264 5.171 1.00 96.56 109 ARG A N 1
ATOM 805 C CA . ARG A 1 109 ? -2.453 18.068 6.419 1.00 96.56 109 ARG A CA 1
ATOM 806 C C . ARG A 1 109 ? -1.582 17.590 7.584 1.00 96.56 109 ARG A C 1
ATOM 808 O O . ARG A 1 109 ? -2.131 17.289 8.635 1.00 96.56 109 ARG A O 1
ATOM 815 N N . GLY A 1 110 ? -0.260 17.515 7.412 1.00 95.50 110 GLY A N 1
ATOM 816 C CA . GLY A 1 110 ? 0.663 17.027 8.441 1.00 95.50 110 GLY A CA 1
ATOM 817 C C . GLY A 1 110 ? 0.560 15.521 8.713 1.00 95.50 110 GLY A C 1
ATOM 818 O O . GLY A 1 110 ? 1.033 15.054 9.741 1.00 95.50 110 GLY A O 1
ATOM 819 N N . LEU A 1 111 ? -0.066 14.757 7.811 1.00 94.25 111 LEU A N 1
ATOM 820 C CA . LEU A 1 111 ? -0.275 13.308 7.942 1.00 94.25 111 LEU A CA 1
ATOM 821 C C . LEU A 1 111 ? 0.780 12.474 7.201 1.00 94.25 111 LEU A C 1
ATOM 823 O O . LEU A 1 111 ? 0.782 11.250 7.300 1.00 94.25 111 LEU A O 1
ATOM 827 N N . ALA A 1 112 ? 1.667 13.118 6.443 1.00 94.62 112 ALA A N 1
ATOM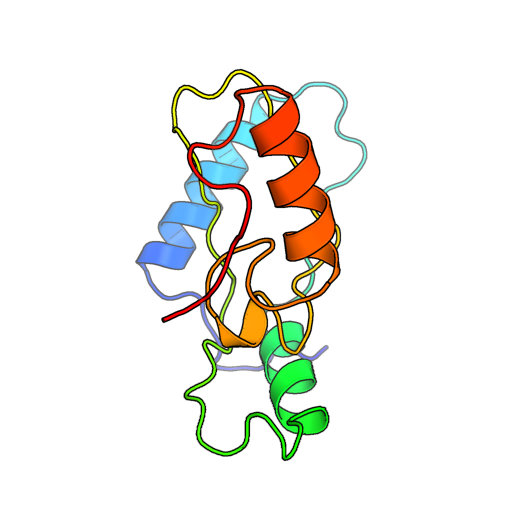 828 C CA . ALA A 1 112 ? 2.813 12.484 5.803 1.00 94.62 112 ALA A CA 1
ATOM 829 C C . ALA A 1 112 ? 4.056 13.357 5.991 1.00 94.62 112 ALA A C 1
ATOM 831 O O . ALA A 1 112 ? 3.973 14.577 5.875 1.00 94.62 112 ALA A O 1
ATOM 832 N N . ALA A 1 113 ? 5.204 12.724 6.242 1.00 93.69 113 ALA A N 1
ATOM 833 C CA . ALA A 1 113 ? 6.477 13.420 6.442 1.00 93.69 113 ALA A CA 1
ATOM 834 C C . ALA A 1 113 ? 7.049 14.027 5.150 1.00 93.69 113 ALA A C 1
ATOM 836 O O . ALA A 1 113 ? 7.807 14.987 5.207 1.00 93.69 113 ALA A O 1
ATOM 837 N N . LEU A 1 114 ? 6.697 13.466 3.988 1.00 95.25 114 LEU A N 1
ATOM 838 C CA . LEU A 1 114 ? 7.146 13.933 2.676 1.00 95.25 114 LEU A CA 1
ATOM 839 C C . LEU A 1 114 ? 5.944 14.166 1.749 1.00 95.25 114 LEU A C 1
ATOM 841 O O . LEU A 1 114 ? 4.966 13.415 1.828 1.00 95.25 114 LEU A O 1
ATOM 845 N N . PRO A 1 115 ? 6.018 15.155 0.837 1.00 95.31 115 PRO A N 1
ATOM 846 C CA . PRO A 1 115 ? 4.941 15.463 -0.106 1.00 95.31 115 PRO A CA 1
ATOM 847 C C . PRO A 1 115 ? 4.829 14.464 -1.263 1.00 95.31 115 PRO A C 1
ATOM 849 O O . PRO A 1 115 ? 3.846 14.493 -1.998 1.00 95.31 115 PRO A O 1
ATOM 852 N N . THR A 1 116 ? 5.821 13.592 -1.441 1.00 94.94 116 THR A N 1
ATOM 853 C CA . THR A 1 116 ? 5.915 12.660 -2.570 1.00 94.94 116 THR A CA 1
ATOM 854 C C . THR A 1 116 ? 6.139 11.233 -2.098 1.00 94.94 116 THR A C 1
ATOM 856 O O . THR A 1 116 ? 6.875 11.000 -1.138 1.00 94.94 116 THR A O 1
ATOM 859 N N . SER A 1 117 ? 5.585 10.273 -2.840 1.00 92.38 117 SER A N 1
ATOM 860 C CA . SER A 1 117 ? 5.819 8.845 -2.633 1.00 92.38 117 SER A CA 1
ATOM 861 C C . SER A 1 117 ? 6.449 8.221 -3.872 1.00 92.38 117 SER A C 1
ATOM 863 O O . SER A 1 117 ? 5.781 7.671 -4.751 1.00 92.38 117 SER A O 1
ATOM 865 N N . THR A 1 118 ? 7.773 8.310 -3.926 1.00 86.62 118 THR A N 1
ATOM 866 C CA . THR A 1 118 ? 8.593 7.707 -4.976 1.00 86.62 118 THR A CA 1
ATOM 867 C C . THR A 1 118 ? 9.172 6.375 -4.502 1.00 86.62 118 THR A C 1
ATOM 869 O O . THR A 1 118 ? 9.427 6.173 -3.308 1.00 86.62 118 THR A O 1
ATOM 872 N N . ALA A 1 119 ? 9.327 5.438 -5.437 1.00 72.56 119 ALA A N 1
ATOM 873 C CA . ALA A 1 119 ? 10.161 4.258 -5.231 1.00 72.56 119 ALA A CA 1
ATOM 874 C C . ALA A 1 119 ? 11.622 4.634 -5.506 1.00 72.56 119 ALA A C 1
ATOM 876 O O . ALA A 1 119 ? 11.861 5.478 -6.371 1.00 72.56 119 ALA A O 1
ATOM 877 N N . ARG A 1 120 ? 12.561 4.051 -4.753 1.00 57.69 120 ARG A N 1
ATOM 878 C CA . ARG A 1 120 ? 13.982 4.068 -5.125 1.00 57.69 120 ARG A CA 1
ATOM 879 C C . ARG A 1 120 ? 14.250 2.993 -6.161 1.00 57.69 120 ARG A C 1
ATOM 881 O O . ARG A 1 120 ? 13.608 1.926 -6.038 1.00 57.69 120 ARG A O 1
#

Radius of gyration: 15.92 Å; chains: 1; bounding box: 37×44×38 Å